Protein AF-A0A971QZV2-F1 (afdb_monomer_lite)

pLDDT: mean 86.45, std 18.65, range [39.62, 98.88]

Secondary structure (DSSP, 8-state):
---------------------HHHHHHHHHHHHHHT-HHHHHHHHHHHTTS-TT-HHHHHHHHHHHHHHHHH---HHHHHHHHHHHHHHHHHHHHH-TT-HHHHHHHHHHHHHHHHHH-HHHHHHHHHHHTT-

Radius of gyration: 20.54 Å; chains: 1; bounding box: 31×85×30 Å

Structure (mmCIF, N/CA/C/O backbone):
data_AF-A0A971QZV2-F1
#
_entry.id   AF-A0A971QZV2-F1
#
loop_
_atom_site.group_PDB
_atom_site.id
_atom_site.type_symbol
_atom_site.label_atom_id
_atom_site.label_alt_id
_atom_site.label_comp_id
_atom_site.label_asym_id
_atom_site.label_entity_id
_atom_site.label_seq_id
_atom_site.pdbx_PDB_ins_code
_atom_site.Cartn_x
_atom_site.Cartn_y
_atom_site.Cartn_z
_atom_site.occupancy
_atom_site.B_iso_or_equiv
_atom_site.auth_seq_id
_atom_site.auth_comp_id
_atom_site.auth_asym_id
_atom_site.auth_atom_id
_atom_site.pdbx_PDB_model_num
ATOM 1 N N . MET A 1 1 ? 8.618 67.129 -1.627 1.00 39.62 1 MET A N 1
ATOM 2 C CA . MET A 1 1 ? 8.680 66.831 -3.076 1.00 39.62 1 MET A CA 1
ATOM 3 C C . MET A 1 1 ? 8.856 65.327 -3.238 1.00 39.62 1 MET A C 1
ATOM 5 O O . MET A 1 1 ? 9.917 64.813 -2.936 1.00 39.62 1 MET A O 1
ATOM 9 N N . LYS A 1 2 ? 7.749 64.592 -3.401 1.00 47.75 2 LYS A N 1
ATOM 10 C CA . LYS A 1 2 ? 7.485 63.730 -4.569 1.00 47.75 2 LYS A CA 1
ATOM 11 C C . LYS A 1 2 ? 8.738 63.045 -5.135 1.00 47.75 2 LYS A C 1
ATOM 13 O O . LYS A 1 2 ? 9.490 63.694 -5.851 1.00 47.75 2 LYS A O 1
ATOM 18 N N . LYS A 1 3 ? 8.843 61.729 -4.934 1.00 48.00 3 LYS A N 1
ATOM 19 C CA . LYS A 1 3 ? 8.836 60.747 -6.032 1.00 48.00 3 LYS A CA 1
ATOM 20 C C . LYS A 1 3 ? 8.533 59.348 -5.485 1.00 48.00 3 LYS A C 1
ATOM 22 O O . LYS A 1 3 ? 9.320 58.742 -4.773 1.00 48.00 3 LYS A O 1
ATOM 27 N N . LEU A 1 4 ? 7.320 58.926 -5.819 1.00 49.38 4 LEU A N 1
ATOM 28 C CA . LEU A 1 4 ? 6.804 57.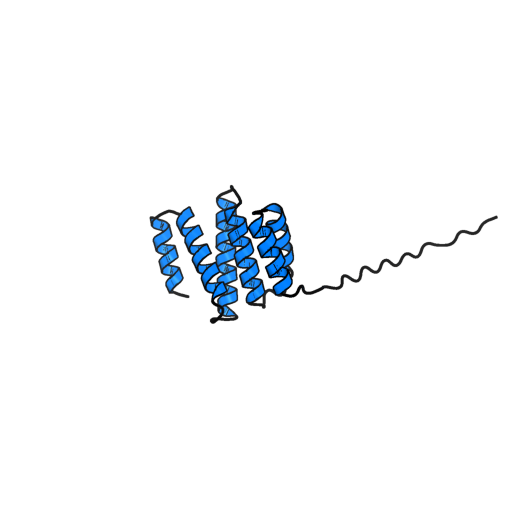566 -5.853 1.00 49.38 4 LEU A CA 1
ATOM 29 C C . LEU A 1 4 ? 7.724 56.718 -6.748 1.00 49.38 4 LEU A C 1
ATOM 31 O O . LEU A 1 4 ? 8.038 57.166 -7.853 1.00 49.38 4 LEU A O 1
ATOM 35 N N . LEU A 1 5 ? 8.131 55.523 -6.319 1.00 49.69 5 LEU A N 1
ATOM 36 C CA . LEU A 1 5 ? 8.735 54.540 -7.220 1.00 49.69 5 LEU A CA 1
ATOM 37 C C . LEU A 1 5 ? 8.048 53.189 -7.024 1.00 49.69 5 LEU A C 1
ATOM 39 O O . LEU A 1 5 ? 7.862 52.721 -5.904 1.00 49.69 5 LEU A O 1
ATOM 43 N N . LEU A 1 6 ? 7.554 52.684 -8.151 1.00 44.72 6 LEU A N 1
ATOM 44 C CA . LEU A 1 6 ? 6.557 51.637 -8.306 1.00 44.72 6 LEU A CA 1
ATOM 45 C C . LEU A 1 6 ? 7.050 50.248 -7.883 1.00 44.72 6 LEU A C 1
ATOM 47 O O . LEU A 1 6 ? 8.182 49.858 -8.154 1.00 44.72 6 LEU A O 1
ATOM 51 N N . PHE A 1 7 ? 6.100 49.488 -7.340 1.00 49.09 7 PHE A N 1
ATOM 52 C CA . PHE A 1 7 ? 6.053 48.030 -7.314 1.00 49.09 7 PHE A CA 1
ATOM 53 C C . PHE A 1 7 ? 6.286 47.423 -8.704 1.00 49.09 7 PHE A C 1
ATOM 55 O O . PHE A 1 7 ? 5.571 47.763 -9.646 1.00 49.09 7 PHE A O 1
ATOM 62 N N . LEU A 1 8 ? 7.173 46.431 -8.789 1.00 45.91 8 LEU A N 1
ATOM 63 C CA . LEU A 1 8 ? 7.018 45.319 -9.727 1.00 45.91 8 LEU A CA 1
ATOM 64 C C . LEU A 1 8 ? 7.712 44.073 -9.155 1.00 45.91 8 LEU A C 1
ATOM 66 O O . LEU A 1 8 ? 8.840 43.737 -9.503 1.00 45.91 8 LEU A O 1
ATOM 70 N N . ILE A 1 9 ? 7.039 43.403 -8.220 1.00 50.81 9 ILE A N 1
ATOM 71 C CA . ILE A 1 9 ? 7.441 42.070 -7.766 1.00 50.81 9 ILE A CA 1
ATOM 72 C C . ILE A 1 9 ? 6.782 41.076 -8.721 1.00 50.81 9 ILE A C 1
ATOM 74 O O . ILE A 1 9 ? 5.637 40.674 -8.533 1.00 50.81 9 ILE A O 1
ATOM 78 N N . VAL A 1 10 ? 7.499 40.713 -9.783 1.00 50.38 10 VAL A N 1
ATOM 79 C CA . VAL A 1 10 ? 7.166 39.533 -10.586 1.00 50.38 10 VAL A CA 1
ATOM 80 C C . VAL A 1 10 ? 7.701 38.330 -9.820 1.00 50.38 10 VAL A C 1
ATOM 82 O O . VAL A 1 10 ? 8.815 37.868 -10.047 1.00 50.38 10 VAL A O 1
ATOM 85 N N . LEU A 1 11 ? 6.915 37.845 -8.860 1.00 43.09 11 LEU A N 1
ATOM 86 C CA . LEU A 1 11 ? 7.114 36.527 -8.266 1.00 43.09 11 LEU A CA 1
ATOM 87 C C . LEU A 1 11 ? 6.480 35.518 -9.227 1.00 43.09 11 LEU A C 1
ATOM 89 O O . LEU A 1 11 ? 5.368 35.037 -9.036 1.00 43.09 11 LEU A O 1
ATOM 93 N N . GLY A 1 12 ? 7.181 35.271 -10.333 1.00 44.50 12 GLY A N 1
ATOM 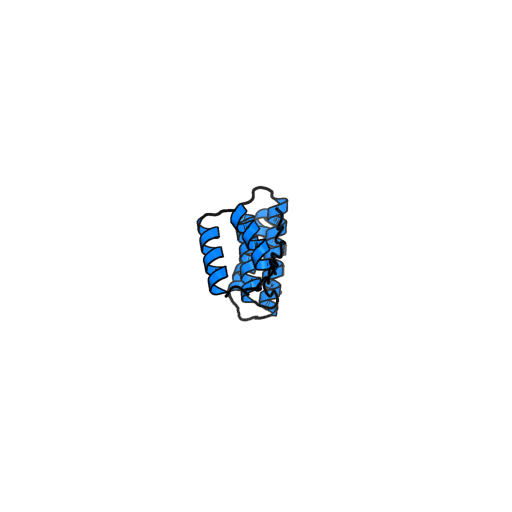94 C CA . GLY A 1 12 ? 6.919 34.111 -11.167 1.00 44.50 12 GLY A CA 1
ATOM 95 C C . GLY A 1 12 ? 7.295 32.880 -10.360 1.00 44.50 12 GLY A C 1
ATOM 96 O O . GLY A 1 12 ? 8.460 32.498 -10.318 1.00 44.50 12 GLY A O 1
ATOM 97 N N . SER A 1 13 ? 6.323 32.284 -9.676 1.00 45.31 13 SER A N 1
ATOM 98 C CA . SER A 1 13 ? 6.456 30.953 -9.101 1.00 45.31 13 SER A CA 1
ATOM 99 C C . SER A 1 13 ? 6.515 29.951 -10.252 1.00 45.31 13 SER A C 1
ATOM 101 O O . SER A 1 13 ? 5.507 29.363 -10.644 1.00 45.31 13 SER A O 1
ATOM 103 N N . THR A 1 14 ? 7.695 29.776 -10.838 1.00 43.06 14 THR A N 1
ATOM 104 C CA . THR A 1 14 ? 7.986 28.568 -11.599 1.00 43.06 14 THR A CA 1
ATOM 105 C C . THR A 1 14 ? 8.031 27.437 -10.586 1.00 43.06 14 THR A C 1
ATOM 107 O O . THR A 1 14 ? 9.025 27.259 -9.880 1.00 43.06 14 THR A O 1
ATOM 110 N N . VAL A 1 15 ? 6.922 26.712 -10.458 1.00 46.38 15 VAL A N 1
ATOM 111 C CA . VAL A 1 15 ? 6.922 25.413 -9.794 1.00 46.38 15 VAL A CA 1
ATOM 112 C C . VAL A 1 15 ? 7.743 24.506 -10.699 1.00 46.38 15 VAL A C 1
ATOM 114 O O . VAL A 1 15 ? 7.246 23.983 -11.693 1.00 46.38 15 VAL A O 1
ATOM 117 N N . PHE A 1 16 ? 9.036 24.397 -10.408 1.00 43.41 16 PHE A N 1
ATOM 118 C CA . PHE A 1 16 ? 9.832 23.297 -10.920 1.00 43.41 16 PHE A CA 1
ATOM 119 C C . PHE A 1 16 ? 9.225 22.039 -10.307 1.00 43.41 16 PHE A C 1
ATOM 121 O O . PHE A 1 16 ? 9.327 21.820 -9.101 1.00 43.41 16 PHE A O 1
ATOM 128 N N . ALA A 1 17 ? 8.519 21.264 -11.126 1.00 41.78 17 ALA A N 1
ATOM 129 C CA . ALA A 1 17 ? 8.159 19.902 -10.787 1.00 41.78 17 ALA A CA 1
ATOM 130 C C . ALA A 1 17 ? 9.472 19.113 -10.697 1.00 41.78 17 ALA A C 1
ATOM 132 O O . ALA A 1 17 ? 10.006 18.657 -11.705 1.00 41.78 17 ALA A O 1
ATOM 133 N N . PHE A 1 18 ? 10.049 19.048 -9.500 1.00 47.16 18 PHE A N 1
ATOM 134 C CA . PHE A 1 18 ? 11.058 18.049 -9.191 1.00 47.16 18 PHE A CA 1
ATOM 135 C C . PHE A 1 18 ? 10.313 16.720 -9.108 1.00 47.16 18 PHE A C 1
ATOM 137 O O . PHE A 1 18 ? 9.609 16.491 -8.129 1.00 47.16 18 PHE A O 1
ATOM 144 N N . SER A 1 19 ? 10.425 15.878 -10.139 1.00 53.44 19 SER A N 1
ATOM 145 C CA . SER A 1 19 ? 10.146 14.452 -9.970 1.00 53.44 19 SER A CA 1
ATOM 146 C C . SER A 1 19 ? 11.108 13.961 -8.896 1.00 53.44 19 SER A C 1
ATOM 148 O O . SER A 1 19 ? 12.328 14.085 -9.065 1.00 53.44 19 SER A O 1
ATOM 150 N N . SER A 1 20 ? 10.580 13.517 -7.762 1.00 63.06 20 SER A N 1
ATOM 151 C CA . SER A 1 20 ? 11.444 13.019 -6.702 1.00 63.06 20 SER A CA 1
ATOM 152 C C . SER A 1 20 ? 11.953 11.630 -7.088 1.00 63.06 20 SER A C 1
ATOM 154 O O . SER A 1 20 ? 11.194 10.782 -7.543 1.00 63.06 20 SER A O 1
ATOM 156 N N . ASP A 1 21 ? 13.268 11.429 -6.991 1.00 87.25 21 ASP A N 1
ATOM 157 C CA . ASP A 1 21 ? 13.889 10.141 -7.299 1.00 87.25 21 ASP A CA 1
ATOM 158 C C . ASP A 1 21 ? 13.339 9.053 -6.361 1.00 87.25 21 ASP A C 1
ATOM 160 O O . ASP A 1 21 ? 13.126 9.316 -5.171 1.00 87.25 21 ASP A O 1
ATOM 164 N N . PHE A 1 22 ? 13.107 7.843 -6.880 1.00 92.62 22 PHE A N 1
ATOM 165 C CA . PHE A 1 22 ? 12.439 6.764 -6.142 1.00 92.62 22 PHE A CA 1
ATOM 166 C C . PHE A 1 22 ? 13.117 6.469 -4.797 1.00 92.62 22 PHE A C 1
ATOM 168 O O . PHE A 1 22 ? 12.438 6.334 -3.780 1.00 92.62 22 PHE A O 1
ATOM 175 N N . GLU A 1 23 ? 14.452 6.462 -4.756 1.00 93.94 23 GLU A N 1
ATOM 176 C CA . GLU A 1 23 ? 15.221 6.215 -3.529 1.00 93.94 23 GLU A CA 1
ATOM 177 C C . GLU A 1 23 ? 14.975 7.283 -2.454 1.00 93.94 23 GLU A C 1
ATOM 179 O O . GLU A 1 23 ? 14.963 6.991 -1.255 1.00 93.94 23 GLU A O 1
ATOM 184 N N . THR A 1 24 ? 14.717 8.527 -2.867 1.00 95.25 24 THR A N 1
ATOM 185 C CA . THR A 1 24 ? 14.372 9.613 -1.938 1.00 95.25 24 THR A CA 1
ATOM 186 C C . THR A 1 24 ? 13.003 9.363 -1.312 1.00 95.25 24 THR A C 1
ATOM 188 O O . THR A 1 24 ? 12.859 9.421 -0.089 1.00 95.25 24 THR A O 1
ATOM 191 N N . LEU A 1 25 ? 12.008 9.024 -2.137 1.00 97.12 25 LEU A N 1
ATOM 192 C CA . LEU A 1 25 ? 10.663 8.689 -1.669 1.00 97.12 25 LEU A CA 1
ATOM 193 C C . LEU A 1 25 ? 10.671 7.454 -0.761 1.00 97.12 25 LEU A C 1
ATOM 195 O O . LEU A 1 25 ? 10.034 7.455 0.293 1.00 97.12 25 LEU A O 1
ATOM 199 N N . LEU A 1 26 ? 11.427 6.421 -1.128 1.00 97.38 26 LEU A N 1
ATOM 200 C CA . LEU A 1 26 ? 11.574 5.217 -0.320 1.00 97.38 26 LEU A CA 1
ATOM 201 C C . LEU A 1 26 ? 12.209 5.531 1.043 1.00 97.38 26 LEU A C 1
ATOM 203 O O . LEU A 1 26 ? 11.741 5.038 2.071 1.00 97.38 26 LEU A O 1
ATOM 207 N N . GLY A 1 27 ? 13.236 6.383 1.070 1.00 97.44 27 GLY A N 1
ATOM 208 C CA . GLY A 1 27 ? 13.860 6.855 2.304 1.00 97.44 27 GLY A CA 1
ATOM 209 C C . GLY A 1 27 ? 12.874 7.575 3.225 1.00 97.44 27 GLY A C 1
ATOM 210 O O . GLY A 1 27 ? 12.789 7.244 4.410 1.00 97.44 27 GLY A O 1
ATOM 211 N N . GLU A 1 28 ? 12.091 8.513 2.686 1.00 97.69 28 GLU A N 1
ATOM 212 C CA . GLU A 1 28 ? 11.040 9.218 3.433 1.00 97.69 28 GLU A CA 1
ATOM 213 C C . GLU A 1 28 ? 9.990 8.246 3.990 1.00 97.69 28 GLU A C 1
ATOM 215 O O . GLU A 1 28 ? 9.696 8.276 5.187 1.00 97.69 28 GLU A O 1
ATOM 220 N N . PHE A 1 29 ? 9.491 7.322 3.164 1.00 98.25 29 PHE A N 1
ATOM 221 C CA . PHE A 1 29 ? 8.545 6.289 3.587 1.00 98.25 29 PHE A CA 1
ATOM 222 C C . PHE A 1 29 ? 9.077 5.456 4.757 1.00 98.25 29 PHE A C 1
ATOM 224 O O . PHE A 1 29 ? 8.370 5.243 5.745 1.00 98.25 29 PHE A O 1
ATOM 231 N N . VAL A 1 30 ? 10.333 5.003 4.681 1.00 98.06 30 VAL A N 1
ATOM 232 C CA . VAL A 1 30 ? 10.963 4.213 5.747 1.00 98.06 30 VAL A CA 1
ATOM 233 C C . VAL A 1 30 ? 11.033 5.005 7.054 1.00 98.06 30 VAL A C 1
ATOM 235 O O . VAL A 1 30 ? 10.751 4.435 8.112 1.00 98.06 30 VAL A O 1
ATOM 238 N N . GLN A 1 31 ? 11.352 6.302 6.997 1.00 97.81 31 GLN A N 1
ATOM 239 C CA . GLN A 1 31 ? 11.369 7.163 8.184 1.00 97.81 31 GLN A CA 1
ATOM 240 C C . GLN A 1 31 ? 9.973 7.302 8.789 1.00 97.81 31 GLN A C 1
ATOM 242 O O . GLN A 1 31 ? 9.796 7.017 9.975 1.00 97.81 31 GLN A O 1
ATOM 247 N N . ILE A 1 32 ? 8.967 7.645 7.983 1.00 98.12 32 ILE A N 1
ATOM 248 C CA . ILE A 1 32 ? 7.579 7.784 8.446 1.00 98.12 32 ILE A CA 1
ATOM 249 C C . ILE A 1 32 ? 7.092 6.473 9.077 1.00 98.12 32 ILE A C 1
ATOM 251 O O . ILE A 1 32 ? 6.550 6.473 10.184 1.00 98.12 32 ILE A O 1
ATOM 255 N N . ARG A 1 33 ? 7.357 5.335 8.423 1.00 97.38 33 ARG A N 1
ATOM 256 C CA . ARG A 1 33 ? 6.997 4.003 8.925 1.00 97.38 33 ARG A CA 1
ATOM 257 C C . ARG A 1 33 ? 7.675 3.662 10.247 1.00 97.38 33 ARG A C 1
ATOM 259 O O . ARG A 1 33 ? 7.049 3.039 11.098 1.00 97.38 33 ARG A O 1
ATOM 266 N N . SER A 1 34 ? 8.927 4.076 10.441 1.00 97.50 34 SER A N 1
ATOM 267 C CA . SER A 1 34 ? 9.642 3.857 11.705 1.00 97.50 34 SER A CA 1
ATOM 268 C C . SER A 1 34 ? 9.001 4.601 12.882 1.00 97.50 34 SER A C 1
ATOM 270 O O . SER A 1 34 ? 9.015 4.100 14.004 1.00 97.50 34 SER A O 1
ATOM 272 N N . MET A 1 35 ? 8.393 5.758 12.608 1.00 96.88 35 MET A N 1
ATOM 273 C CA . MET A 1 35 ? 7.705 6.588 13.596 1.00 96.88 35 MET A CA 1
ATOM 274 C C . MET A 1 35 ? 6.229 6.207 13.772 1.00 96.88 35 MET A C 1
ATOM 276 O O . MET A 1 35 ? 5.622 6.614 14.758 1.00 96.88 35 MET A O 1
ATOM 280 N N . GLN A 1 36 ? 5.656 5.440 12.833 1.00 96.56 36 GLN A N 1
ATOM 281 C CA . GLN A 1 36 ? 4.215 5.154 12.737 1.00 96.56 36 GLN A CA 1
ATOM 282 C C . GLN A 1 36 ? 3.361 6.432 12.748 1.00 96.56 36 GLN A C 1
ATOM 284 O O . GLN A 1 36 ? 2.264 6.473 13.305 1.00 96.56 36 GLN A O 1
ATOM 289 N N . ASP A 1 37 ? 3.884 7.499 12.144 1.00 95.69 37 ASP A N 1
ATOM 290 C CA . ASP A 1 37 ? 3.215 8.792 12.110 1.00 95.69 37 ASP A CA 1
ATOM 291 C C . ASP A 1 37 ? 2.144 8.789 11.011 1.00 95.69 37 ASP A C 1
ATOM 293 O O . ASP A 1 37 ? 2.427 8.936 9.818 1.00 95.69 37 ASP A O 1
ATOM 297 N N . SER A 1 38 ? 0.892 8.580 11.420 1.00 96.38 38 SER A N 1
ATOM 298 C CA . SER A 1 38 ? -0.245 8.516 10.503 1.00 96.38 38 SER A CA 1
ATOM 299 C C . SER A 1 38 ? -0.510 9.851 9.810 1.00 96.38 38 SER A C 1
ATOM 301 O O . SER A 1 38 ? -0.892 9.852 8.639 1.00 96.38 38 SER A O 1
ATOM 303 N N . GLN A 1 39 ? -0.265 10.985 10.473 1.00 97.12 39 GLN A N 1
ATOM 304 C CA . GLN A 1 39 ? -0.441 12.292 9.848 1.00 97.12 39 GLN A CA 1
ATOM 305 C C . GLN A 1 39 ? 0.577 12.475 8.720 1.00 97.12 39 GLN A C 1
ATOM 307 O O . GLN A 1 39 ? 0.181 12.740 7.583 1.00 97.12 39 GLN A O 1
ATOM 312 N N . GLN A 1 40 ? 1.863 12.253 9.006 1.00 97.81 40 GLN A N 1
ATOM 313 C CA . GLN A 1 40 ? 2.912 12.349 7.990 1.00 97.81 40 GLN A CA 1
ATOM 314 C C . GLN A 1 40 ? 2.688 11.355 6.848 1.00 97.81 40 GLN A C 1
ATOM 316 O O . GLN A 1 40 ? 2.877 11.707 5.688 1.00 97.81 40 GLN A O 1
ATOM 321 N N . MET A 1 41 ? 2.223 10.136 7.137 1.00 98.56 41 MET A N 1
ATOM 322 C CA . MET A 1 41 ? 1.907 9.162 6.090 1.00 98.56 41 MET A CA 1
ATOM 323 C C . MET A 1 41 ? 0.745 9.611 5.200 1.00 98.56 41 MET A C 1
ATOM 325 O O . MET A 1 41 ? 0.799 9.415 3.991 1.00 98.56 41 MET A O 1
ATOM 329 N N . SER A 1 42 ? -0.288 10.247 5.758 1.00 98.25 42 SER A N 1
ATOM 330 C CA . SER A 1 42 ? -1.397 10.790 4.963 1.00 98.25 42 SER A CA 1
ATOM 331 C C . SER A 1 42 ? -0.934 11.905 4.019 1.00 98.25 42 SER A C 1
ATOM 333 O O . SER A 1 42 ? -1.359 11.969 2.861 1.00 98.25 42 SER A O 1
ATOM 335 N N . GLU A 1 43 ? -0.063 12.790 4.503 1.00 98.25 43 GLU A N 1
ATOM 336 C CA . GLU A 1 43 ? 0.540 13.850 3.689 1.00 98.25 43 GLU A CA 1
ATOM 337 C C . GLU A 1 43 ? 1.452 13.252 2.607 1.00 98.25 43 GLU A C 1
ATOM 339 O O . GLU A 1 43 ? 1.404 13.664 1.445 1.00 98.25 43 GLU A O 1
ATOM 344 N N . PHE A 1 44 ? 2.220 12.220 2.963 1.00 98.38 44 PHE A N 1
ATOM 345 C CA . PHE A 1 44 ? 3.107 11.507 2.054 1.00 98.38 44 PHE A CA 1
ATOM 346 C C . PHE A 1 44 ? 2.350 10.749 0.956 1.00 98.38 44 PHE A C 1
ATOM 348 O O . PHE A 1 44 ? 2.735 10.840 -0.205 1.00 98.38 44 PHE A O 1
ATOM 355 N N . ILE A 1 45 ? 1.221 10.102 1.265 1.00 98.69 45 ILE A N 1
ATOM 356 C CA . ILE A 1 45 ? 0.326 9.504 0.256 1.00 98.69 45 ILE A CA 1
ATOM 357 C C . ILE A 1 45 ? -0.081 10.561 -0.779 1.00 98.69 45 ILE A C 1
ATOM 359 O O . ILE A 1 45 ? 0.114 10.358 -1.973 1.00 98.69 45 ILE A O 1
ATOM 363 N N . THR A 1 46 ? -0.535 11.735 -0.326 1.00 98.25 46 THR A N 1
ATOM 364 C CA . THR A 1 46 ? -0.943 12.842 -1.217 1.00 98.25 46 THR A CA 1
ATOM 365 C C . THR A 1 46 ? 0.218 13.364 -2.077 1.00 98.25 46 THR A C 1
ATOM 367 O O . THR A 1 46 ? 0.008 13.904 -3.167 1.00 98.25 46 THR A O 1
ATOM 370 N N . LYS A 1 47 ? 1.456 13.263 -1.578 1.00 97.19 47 LYS A N 1
ATOM 371 C CA . LYS A 1 47 ? 2.670 13.587 -2.338 1.00 97.19 47 LYS A CA 1
ATOM 372 C C . LYS A 1 47 ? 2.925 12.536 -3.422 1.00 97.19 47 LYS A C 1
ATOM 374 O O . LYS A 1 47 ? 3.042 12.916 -4.581 1.00 97.19 47 LYS A O 1
ATOM 379 N N . VAL A 1 48 ? 2.959 11.251 -3.066 1.00 97.62 48 VAL A N 1
ATOM 380 C CA . VAL A 1 48 ? 3.253 10.146 -3.999 1.00 97.62 48 VAL A CA 1
ATOM 381 C C . VAL A 1 48 ? 2.168 10.002 -5.076 1.00 97.62 48 VAL A C 1
ATOM 383 O O . VAL A 1 48 ? 2.481 9.692 -6.219 1.00 97.62 48 VAL A O 1
ATOM 386 N N . GLU A 1 49 ? 0.904 10.319 -4.774 1.00 97.19 49 GLU A N 1
ATOM 387 C CA . GLU A 1 49 ? -0.195 10.352 -5.759 1.00 97.19 49 GLU A CA 1
ATOM 388 C C . GLU A 1 49 ? 0.027 11.333 -6.927 1.00 97.19 49 GLU A C 1
ATOM 390 O O . GLU A 1 49 ? -0.658 11.236 -7.946 1.00 97.19 49 GLU A O 1
ATOM 395 N N . LYS A 1 50 ? 0.955 12.290 -6.788 1.00 95.94 50 LYS A N 1
ATOM 396 C CA . LYS A 1 50 ? 1.297 13.272 -7.831 1.00 95.94 50 LYS A CA 1
ATOM 397 C C . LYS A 1 50 ? 2.477 12.846 -8.707 1.00 95.94 50 LYS A C 1
ATOM 399 O O . LYS A 1 50 ? 2.762 13.543 -9.679 1.00 95.94 50 LYS A O 1
ATOM 404 N N . GLU A 1 51 ? 3.163 11.764 -8.352 1.00 94.56 51 GLU A N 1
ATOM 405 C CA . GLU A 1 51 ? 4.263 11.198 -9.137 1.00 94.56 51 GLU A CA 1
ATOM 406 C C . GLU A 1 51 ? 3.722 10.400 -10.342 1.00 94.56 51 GLU A C 1
ATOM 408 O O . GLU A 1 51 ? 2.508 10.274 -10.542 1.00 94.56 51 GLU A O 1
ATOM 413 N N . ASP A 1 52 ? 4.611 9.864 -11.184 1.00 92.56 52 ASP A N 1
ATOM 414 C CA . ASP A 1 52 ? 4.197 9.063 -12.341 1.00 92.56 52 ASP A CA 1
ATOM 415 C C . ASP A 1 52 ? 3.661 7.687 -11.917 1.00 92.56 52 ASP A C 1
ATOM 417 O O . ASP A 1 52 ? 4.405 6.749 -11.635 1.00 92.56 52 ASP A O 1
ATOM 421 N N . LEU A 1 53 ? 2.336 7.541 -11.926 1.00 94.06 53 LEU A N 1
ATOM 422 C CA . LEU A 1 53 ? 1.652 6.283 -11.613 1.00 94.06 53 LEU A CA 1
ATOM 423 C C . LEU A 1 53 ? 1.710 5.242 -12.752 1.00 94.06 53 LEU A C 1
ATOM 425 O O . LEU A 1 53 ? 0.996 4.239 -12.688 1.00 94.06 53 LEU A O 1
ATOM 429 N N . ASN A 1 54 ? 2.528 5.459 -13.789 1.00 94.62 54 ASN A N 1
ATOM 430 C CA . ASN A 1 54 ? 2.941 4.421 -14.742 1.00 94.62 54 ASN A CA 1
ATOM 431 C C . ASN A 1 54 ? 4.300 3.796 -14.391 1.00 94.62 54 ASN A C 1
ATOM 433 O O . ASN A 1 54 ? 4.784 2.941 -15.133 1.00 94.62 54 ASN A O 1
ATOM 437 N N . ASP A 1 55 ? 4.897 4.188 -13.266 1.00 96.12 55 ASP A N 1
ATOM 438 C CA . ASP A 1 55 ? 6.074 3.549 -12.697 1.00 96.12 55 ASP A CA 1
ATOM 439 C C . ASP A 1 55 ? 5.649 2.470 -11.681 1.00 96.12 55 ASP A C 1
ATOM 441 O O . ASP A 1 55 ? 4.878 2.716 -10.745 1.00 96.12 55 ASP A O 1
ATOM 445 N N . TYR A 1 56 ? 6.128 1.237 -11.875 1.00 97.31 56 TYR A N 1
ATOM 446 C CA . TYR A 1 56 ? 5.763 0.111 -11.015 1.00 97.31 56 TYR A CA 1
ATOM 447 C C . TYR A 1 56 ? 6.343 0.237 -9.597 1.00 97.31 56 TYR A C 1
ATOM 449 O O . TYR A 1 56 ? 5.740 -0.287 -8.656 1.00 97.31 56 TYR A O 1
ATOM 457 N N . GLU A 1 57 ? 7.473 0.924 -9.416 1.00 97.81 57 GLU A N 1
ATOM 458 C CA . GLU A 1 57 ? 8.105 1.158 -8.115 1.00 97.81 57 GLU A CA 1
ATOM 459 C C . GLU A 1 57 ? 7.301 2.185 -7.321 1.00 97.81 57 GLU A C 1
ATOM 461 O O . GLU A 1 57 ? 6.942 1.930 -6.170 1.00 97.81 57 GLU A O 1
ATOM 466 N N . ILE A 1 58 ? 6.898 3.281 -7.971 1.00 98.19 58 ILE A N 1
ATOM 467 C CA . ILE A 1 58 ? 6.037 4.315 -7.378 1.00 98.19 58 ILE A CA 1
ATOM 468 C C . ILE A 1 58 ? 4.666 3.745 -7.007 1.00 98.19 58 ILE A C 1
ATOM 470 O O . ILE A 1 58 ? 4.191 3.961 -5.891 1.00 98.19 58 ILE A O 1
ATOM 474 N N . LEU A 1 59 ? 4.039 2.958 -7.889 1.00 98.44 59 LEU A N 1
ATOM 475 C CA . LEU A 1 59 ? 2.773 2.286 -7.574 1.00 98.44 59 LEU A CA 1
ATOM 476 C C . LEU A 1 59 ? 2.903 1.323 -6.390 1.00 98.44 59 LEU A C 1
ATOM 478 O O . LEU A 1 59 ? 2.004 1.259 -5.549 1.00 98.44 59 LEU A O 1
ATOM 482 N N . THR A 1 60 ? 4.006 0.573 -6.319 1.00 98.75 60 THR A N 1
ATOM 483 C CA . THR A 1 60 ? 4.254 -0.360 -5.211 1.00 98.75 60 THR A CA 1
ATOM 484 C C . THR A 1 60 ? 4.492 0.389 -3.904 1.00 98.75 60 THR A C 1
ATOM 486 O O . THR A 1 60 ? 3.964 -0.015 -2.867 1.00 98.75 60 THR A O 1
ATOM 489 N N . LEU A 1 61 ? 5.232 1.499 -3.946 1.00 98.69 61 LEU A N 1
ATOM 490 C CA . LEU A 1 61 ? 5.445 2.364 -2.792 1.00 98.69 61 LEU A CA 1
ATOM 491 C C . LEU A 1 61 ? 4.127 2.959 -2.299 1.00 98.69 61 LEU A C 1
ATOM 493 O O . LEU A 1 61 ? 3.832 2.881 -1.109 1.00 98.69 61 LEU A O 1
ATOM 497 N N . LEU A 1 62 ? 3.309 3.502 -3.204 1.00 98.81 62 LEU A N 1
ATOM 498 C CA . LEU A 1 62 ? 2.003 4.055 -2.860 1.00 98.81 62 LEU A CA 1
ATOM 499 C C . LEU A 1 62 ? 1.097 2.983 -2.242 1.00 98.81 62 LEU A C 1
ATOM 501 O O . LEU A 1 62 ? 0.453 3.233 -1.223 1.00 98.81 62 LEU A O 1
ATOM 505 N N . ALA A 1 63 ? 1.093 1.771 -2.805 1.00 98.88 63 ALA A N 1
ATOM 506 C CA . ALA A 1 63 ? 0.383 0.637 -2.225 1.00 98.88 63 ALA A CA 1
ATOM 507 C C . ALA A 1 63 ? 0.832 0.376 -0.775 1.00 98.88 63 ALA A C 1
ATOM 509 O O . ALA A 1 63 ? -0.004 0.308 0.129 1.00 98.88 63 ALA A O 1
ATOM 510 N N . ASP A 1 64 ? 2.145 0.314 -0.530 1.00 98.81 64 ASP A N 1
ATOM 511 C CA . ASP A 1 64 ? 2.678 0.067 0.812 1.00 98.81 64 ASP A CA 1
ATOM 512 C C . ASP A 1 64 ? 2.367 1.215 1.787 1.00 98.81 64 ASP A C 1
ATOM 514 O O . ASP A 1 64 ? 2.055 0.965 2.951 1.00 98.81 64 ASP A O 1
ATOM 518 N N . CYS A 1 65 ? 2.328 2.462 1.306 1.00 98.81 65 CYS A N 1
ATOM 519 C CA . CYS A 1 65 ? 1.880 3.617 2.087 1.00 98.81 65 CYS A CA 1
ATOM 520 C C . CYS A 1 65 ? 0.430 3.457 2.554 1.00 98.81 65 CYS A C 1
ATOM 522 O O . CYS A 1 65 ? 0.147 3.615 3.742 1.00 98.81 65 CYS A O 1
ATOM 524 N N . HIS A 1 66 ? -0.495 3.092 1.655 1.00 98.88 66 HIS A N 1
ATOM 525 C CA . HIS A 1 66 ? -1.890 2.847 2.035 1.00 98.88 66 HIS A CA 1
ATOM 526 C C . HIS A 1 66 ? -2.012 1.698 3.042 1.00 98.88 66 HIS A C 1
ATOM 528 O O . HIS A 1 66 ? -2.778 1.811 4.002 1.00 98.88 66 HIS A O 1
ATOM 534 N N . ARG A 1 67 ? -1.258 0.607 2.851 1.00 98.69 67 ARG A N 1
ATOM 535 C CA . ARG A 1 67 ? -1.256 -0.542 3.765 1.00 98.69 67 ARG A CA 1
ATOM 536 C C . ARG A 1 67 ? -0.755 -0.168 5.158 1.00 98.69 67 ARG A C 1
ATOM 538 O O . ARG A 1 67 ? -1.391 -0.527 6.146 1.00 98.69 67 ARG A O 1
ATOM 545 N N . GLU A 1 68 ? 0.369 0.537 5.242 1.00 98.50 68 GLU A N 1
ATOM 546 C CA . GLU A 1 68 ? 0.947 0.976 6.514 1.00 98.50 68 GLU A CA 1
ATOM 547 C C . GLU A 1 68 ? 0.058 2.008 7.211 1.00 98.50 68 GLU A C 1
ATOM 549 O O . GLU A 1 68 ? -0.255 1.839 8.386 1.00 98.50 68 GLU A O 1
ATOM 554 N N . TYR A 1 69 ? -0.476 2.991 6.482 1.00 98.62 69 TYR A N 1
ATOM 555 C CA . TYR A 1 69 ? -1.449 3.938 7.032 1.00 98.62 69 TYR A CA 1
ATOM 556 C C . TYR A 1 69 ? -2.664 3.225 7.649 1.00 98.62 69 TYR A C 1
ATOM 558 O O . TYR A 1 69 ? -3.069 3.520 8.774 1.00 98.62 69 TYR A O 1
ATOM 566 N N . ALA A 1 70 ? -3.205 2.216 6.958 1.00 98.19 70 ALA A N 1
ATOM 567 C CA . ALA A 1 70 ? -4.315 1.404 7.452 1.00 98.19 70 ALA A CA 1
ATOM 568 C C . ALA A 1 70 ? -3.986 0.594 8.721 1.00 98.19 70 ALA A C 1
ATOM 570 O O . ALA A 1 70 ? -4.901 0.197 9.448 1.00 98.19 70 ALA A O 1
ATOM 571 N N . ASN A 1 71 ? -2.708 0.327 9.006 1.00 97.25 71 ASN A N 1
ATOM 572 C CA . ASN A 1 71 ? -2.302 -0.354 10.235 1.00 97.25 71 ASN A CA 1
ATOM 573 C C . ASN A 1 71 ? -2.407 0.551 11.470 1.00 97.25 71 ASN A C 1
ATOM 575 O O . ASN A 1 71 ? -2.513 0.025 12.577 1.00 97.25 71 ASN A O 1
ATOM 579 N N . TRP A 1 72 ? -2.392 1.877 11.300 1.00 97.25 72 TRP A N 1
ATOM 580 C CA . TRP A 1 72 ? -2.293 2.836 12.412 1.00 97.25 72 TRP A CA 1
ATOM 581 C C . TRP A 1 72 ? -3.577 3.619 12.690 1.00 97.25 72 TRP A C 1
ATOM 583 O O . TRP A 1 72 ? -3.676 4.299 13.707 1.00 97.25 72 TRP A O 1
ATOM 593 N N . ILE A 1 73 ? -4.567 3.541 11.805 1.00 94.75 73 ILE A N 1
ATOM 594 C CA . ILE A 1 73 ? -5.865 4.200 11.992 1.00 94.75 73 ILE A CA 1
ATOM 595 C C . ILE A 1 73 ? -6.848 3.285 12.736 1.00 94.75 73 ILE A C 1
ATOM 597 O O . ILE A 1 73 ? -6.847 2.070 12.555 1.00 94.75 73 ILE A O 1
ATOM 601 N N . GLU A 1 74 ? -7.724 3.866 13.558 1.00 93.50 74 GLU A N 1
ATOM 602 C CA . GLU A 1 74 ? -8.692 3.102 14.359 1.00 93.50 74 GLU A CA 1
ATOM 603 C C . GLU A 1 74 ? -9.968 2.751 13.574 1.00 93.50 74 GLU 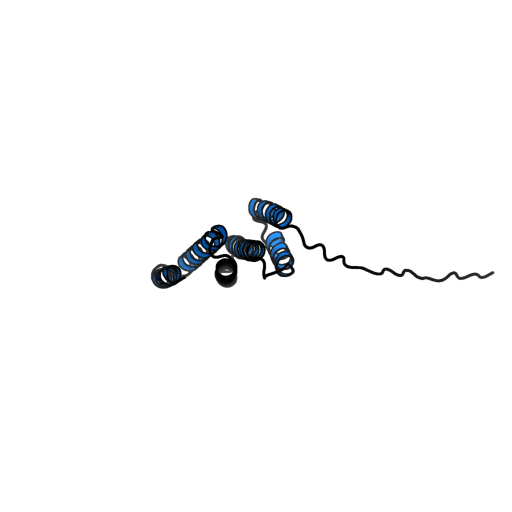A C 1
ATOM 605 O O . GLU A 1 74 ? -10.503 1.646 13.701 1.00 93.50 74 GLU A O 1
ATOM 610 N N . ASP A 1 75 ? -10.445 3.663 12.718 1.00 95.38 75 ASP A N 1
ATOM 611 C CA . ASP A 1 75 ? -11.709 3.491 12.000 1.00 95.38 75 ASP A CA 1
ATOM 612 C C . ASP A 1 75 ? -11.667 2.306 11.025 1.00 95.38 75 ASP A C 1
ATOM 614 O O . ASP A 1 75 ? -11.026 2.345 9.970 1.00 95.38 75 ASP A O 1
ATOM 618 N N . LYS A 1 76 ? -12.416 1.247 11.353 1.00 94.25 76 LYS A N 1
ATOM 619 C CA . LYS A 1 76 ? -12.430 -0.013 10.598 1.00 94.25 76 LYS A CA 1
ATOM 620 C C . LYS A 1 76 ? -12.783 0.189 9.123 1.00 94.25 76 LYS A C 1
ATOM 622 O O . LYS A 1 76 ? -12.209 -0.479 8.268 1.00 94.25 76 LYS A O 1
ATOM 627 N N . LYS A 1 77 ? -13.720 1.084 8.811 1.00 95.19 77 LYS A N 1
ATOM 628 C CA . LYS A 1 77 ? -14.158 1.304 7.427 1.00 95.19 77 LYS A CA 1
ATOM 629 C C . LYS A 1 77 ? -13.050 1.950 6.595 1.00 95.19 77 LYS A C 1
ATOM 631 O O . LYS A 1 77 ? -12.796 1.520 5.471 1.00 95.19 77 LYS A O 1
ATOM 636 N N . THR A 1 78 ? -12.369 2.938 7.162 1.00 95.88 78 THR A N 1
ATOM 637 C CA . THR A 1 78 ? -11.230 3.609 6.532 1.00 95.88 78 THR A CA 1
ATOM 638 C C . THR A 1 78 ? -10.086 2.618 6.331 1.00 95.88 78 THR A C 1
ATOM 640 O O . THR A 1 78 ? -9.573 2.514 5.219 1.00 95.88 78 THR A O 1
ATOM 643 N N . ARG A 1 79 ? -9.771 1.780 7.331 1.00 96.81 79 ARG A N 1
ATOM 644 C CA . ARG A 1 79 ? -8.786 0.688 7.183 1.00 96.81 79 ARG A CA 1
ATOM 645 C C . ARG A 1 79 ? -9.089 -0.212 5.997 1.00 96.81 79 ARG A C 1
ATOM 647 O O . ARG A 1 79 ? -8.225 -0.447 5.159 1.00 96.81 79 ARG A O 1
ATOM 654 N N . GLU A 1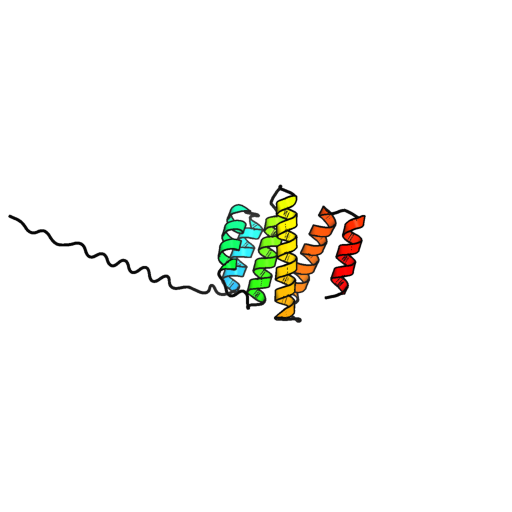 80 ? -10.327 -0.695 5.910 1.00 96.38 80 GLU A N 1
ATOM 655 C CA . GLU A 1 80 ? -10.746 -1.604 4.844 1.00 96.38 80 GLU A CA 1
ATOM 656 C C . GLU A 1 80 ? -10.599 -0.946 3.467 1.00 96.38 80 GLU A C 1
ATOM 658 O O . GLU A 1 80 ? -10.123 -1.583 2.527 1.00 96.38 80 GLU A O 1
ATOM 663 N N . SER A 1 81 ? -10.963 0.336 3.356 1.00 97.88 81 SER A N 1
ATOM 664 C CA . SER A 1 81 ? -10.787 1.113 2.128 1.00 97.88 81 SER A CA 1
ATOM 665 C C . SER A 1 81 ? -9.317 1.185 1.719 1.00 97.88 81 SER A C 1
ATOM 667 O O . SER A 1 81 ? -8.989 0.875 0.578 1.00 97.88 81 SER A O 1
ATOM 669 N N . HIS A 1 82 ? -8.422 1.529 2.645 1.00 98.62 82 HIS A N 1
ATOM 670 C CA . HIS A 1 82 ? -6.996 1.646 2.348 1.00 98.62 82 HIS A CA 1
ATOM 671 C C . HIS A 1 82 ? -6.348 0.298 2.002 1.00 98.62 82 HIS A C 1
ATOM 673 O O . HIS A 1 82 ? -5.558 0.236 1.063 1.00 98.62 82 HIS A O 1
ATOM 679 N N . TYR A 1 83 ? -6.712 -0.803 2.668 1.00 98.31 83 TYR A N 1
ATOM 680 C CA . TYR A 1 83 ? -6.206 -2.123 2.276 1.00 98.31 83 TYR A CA 1
ATOM 681 C C . TYR A 1 83 ? -6.705 -2.555 0.885 1.00 98.31 83 TYR A C 1
ATOM 683 O O . TYR A 1 83 ? -5.950 -3.179 0.137 1.00 98.31 83 TYR A O 1
ATOM 691 N N . LYS A 1 84 ? -7.944 -2.205 0.501 1.00 98.00 84 LYS A N 1
ATOM 692 C CA . LYS A 1 84 ? -8.443 -2.428 -0.870 1.00 98.00 84 LYS A CA 1
ATOM 693 C C . LYS A 1 84 ? -7.647 -1.614 -1.887 1.00 98.00 84 LYS A C 1
ATOM 695 O O . LYS A 1 84 ? -7.164 -2.198 -2.854 1.00 98.00 84 LYS A O 1
ATOM 700 N N . THR A 1 85 ? -7.439 -0.322 -1.627 1.00 98.62 85 THR A N 1
ATOM 701 C CA . THR A 1 85 ? -6.611 0.548 -2.474 1.00 98.62 85 THR A CA 1
ATOM 702 C C . THR A 1 85 ? -5.192 -0.001 -2.619 1.00 98.62 85 THR A C 1
ATOM 704 O O . THR A 1 85 ? -4.695 -0.114 -3.736 1.00 98.62 85 THR A O 1
ATOM 707 N N . SER A 1 86 ? -4.563 -0.427 -1.518 1.00 98.81 86 SER A N 1
ATOM 708 C CA . SER A 1 86 ? -3.236 -1.054 -1.535 1.00 98.81 86 SER A CA 1
ATOM 709 C C . SER A 1 86 ? -3.193 -2.287 -2.445 1.00 98.81 86 SER A C 1
ATOM 711 O O . SER A 1 86 ? -2.328 -2.391 -3.316 1.00 98.81 86 SER A O 1
ATOM 713 N N . ARG A 1 87 ? -4.169 -3.199 -2.317 1.00 98.25 87 ARG A N 1
ATOM 714 C CA . ARG A 1 87 ? -4.270 -4.381 -3.186 1.00 98.25 87 ARG A CA 1
ATOM 715 C C . ARG A 1 87 ? -4.388 -3.994 -4.663 1.00 98.25 87 ARG A C 1
ATOM 717 O O . ARG A 1 87 ? -3.679 -4.557 -5.490 1.00 98.25 87 ARG A O 1
ATOM 724 N N . GLU A 1 88 ? -5.265 -3.049 -4.993 1.00 98.38 88 GLU A N 1
ATOM 725 C CA . GLU A 1 88 ? -5.507 -2.613 -6.376 1.00 98.38 88 GLU A CA 1
ATOM 726 C C . GLU A 1 88 ? -4.282 -1.935 -7.005 1.00 98.38 88 GLU A C 1
ATOM 728 O O . GLU A 1 88 ? -3.977 -2.163 -8.177 1.00 98.38 88 GLU A O 1
ATOM 733 N N . LEU A 1 89 ? -3.558 -1.116 -6.239 1.00 98.69 89 LEU A N 1
ATOM 734 C CA . LEU A 1 89 ? -2.316 -0.482 -6.686 1.00 98.69 89 LEU A CA 1
ATOM 735 C C . LEU A 1 89 ? -1.208 -1.515 -6.910 1.00 98.69 89 LEU A C 1
ATOM 737 O O . LEU A 1 89 ? -0.551 -1.489 -7.951 1.00 98.69 89 LEU A O 1
ATOM 741 N N . ALA A 1 90 ? -1.055 -2.474 -5.995 1.00 98.62 90 ALA A N 1
ATOM 742 C CA . ALA A 1 90 ? -0.098 -3.563 -6.149 1.00 98.62 90 ALA A CA 1
ATOM 743 C C . ALA A 1 90 ? -0.412 -4.436 -7.381 1.00 98.62 90 ALA A C 1
ATOM 745 O O . ALA A 1 90 ? 0.488 -4.808 -8.129 1.00 98.62 90 ALA A O 1
ATOM 746 N N . GLU A 1 91 ? -1.690 -4.706 -7.664 1.00 98.19 91 GLU A N 1
ATOM 747 C CA . GLU A 1 91 ? -2.112 -5.398 -8.891 1.00 98.19 91 GLU A CA 1
ATOM 748 C C . GLU A 1 91 ? -1.785 -4.609 -10.165 1.00 98.19 91 GLU A C 1
ATOM 750 O O . GLU A 1 91 ? -1.426 -5.208 -11.180 1.00 98.19 91 GLU A O 1
ATOM 755 N N . LYS A 1 92 ? -1.884 -3.275 -10.137 1.00 98.25 92 LYS A N 1
ATOM 756 C CA . LYS A 1 92 ? -1.439 -2.429 -11.255 1.00 98.25 92 LYS A CA 1
ATOM 757 C C . LYS A 1 92 ? 0.078 -2.507 -11.439 1.00 98.25 92 LYS A C 1
ATOM 759 O O . LYS A 1 92 ? 0.519 -2.701 -12.567 1.00 98.25 92 LYS A O 1
ATOM 764 N N . ALA A 1 93 ? 0.856 -2.439 -10.358 1.00 98.50 93 ALA A N 1
ATOM 765 C CA . ALA A 1 93 ? 2.312 -2.577 -10.418 1.00 98.50 93 ALA A CA 1
ATOM 766 C C . ALA A 1 93 ? 2.743 -3.936 -11.001 1.00 98.50 93 ALA A C 1
ATOM 768 O O . ALA A 1 93 ? 3.605 -3.981 -11.876 1.00 98.50 93 ALA A O 1
ATOM 769 N N . ILE A 1 94 ? 2.078 -5.031 -10.606 1.00 98.31 94 ILE A N 1
ATOM 770 C CA . ILE A 1 94 ? 2.311 -6.378 -11.162 1.00 98.31 94 ILE A CA 1
ATOM 771 C C . ILE A 1 94 ? 2.048 -6.419 -12.674 1.00 98.31 94 ILE A C 1
ATOM 773 O O . ILE A 1 94 ? 2.807 -7.040 -13.413 1.00 98.31 94 ILE A O 1
ATOM 777 N N . LYS A 1 95 ? 0.998 -5.745 -13.163 1.00 98.12 95 LYS A N 1
ATOM 778 C CA . LYS A 1 95 ? 0.705 -5.684 -14.607 1.00 98.12 95 LYS A CA 1
ATOM 779 C C . LYS A 1 95 ? 1.783 -4.945 -15.397 1.00 98.12 95 LYS A C 1
ATOM 781 O O . LYS A 1 95 ? 2.026 -5.305 -16.545 1.00 98.12 95 LYS A O 1
ATOM 786 N N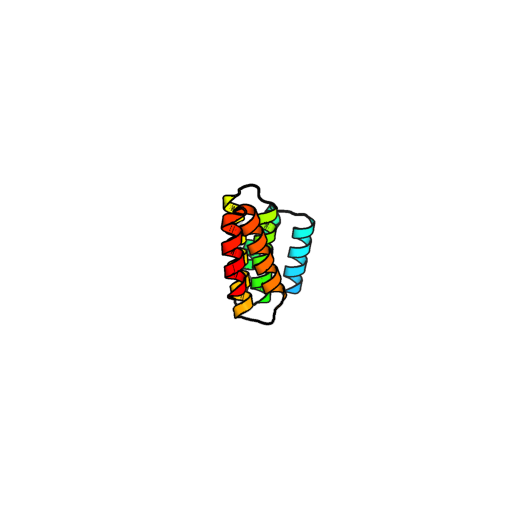 . LEU A 1 96 ? 2.401 -3.921 -14.806 1.00 97.69 96 LEU A N 1
ATOM 787 C CA . LEU A 1 96 ? 3.494 -3.177 -15.434 1.00 97.69 96 LEU A CA 1
ATOM 788 C C . LEU A 1 96 ? 4.806 -3.965 -15.414 1.00 97.69 96 LEU A C 1
ATOM 790 O O . LEU A 1 96 ? 5.514 -3.998 -16.417 1.00 97.69 96 LEU A O 1
ATOM 794 N N . ASN A 1 97 ? 5.116 -4.620 -14.294 1.00 97.81 97 ASN A N 1
ATOM 795 C CA . ASN A 1 97 ? 6.295 -5.466 -14.159 1.00 97.81 97 ASN A CA 1
ATOM 796 C C . ASN A 1 97 ? 5.976 -6.758 -13.380 1.00 97.81 97 ASN A C 1
ATOM 798 O O . ASN A 1 97 ? 6.083 -6.789 -12.149 1.00 97.81 97 ASN A O 1
ATOM 802 N N . PRO A 1 98 ? 5.671 -7.863 -14.087 1.00 97.94 98 PRO A N 1
ATOM 803 C CA . PRO A 1 98 ? 5.329 -9.143 -13.464 1.00 97.94 98 PRO A CA 1
ATOM 804 C C . PRO A 1 98 ? 6.456 -9.791 -12.654 1.00 97.94 98 PRO A C 1
ATOM 806 O O . PRO A 1 98 ? 6.192 -10.747 -11.929 1.00 97.94 98 PRO A O 1
ATOM 809 N N . ASN A 1 99 ? 7.694 -9.298 -12.768 1.00 97.69 99 ASN A N 1
ATOM 810 C CA . ASN A 1 99 ? 8.858 -9.824 -12.054 1.00 97.69 99 ASN A CA 1
ATOM 811 C C . ASN A 1 99 ? 9.209 -9.008 -10.798 1.00 97.69 99 ASN A C 1
ATOM 813 O O . ASN A 1 99 ? 10.157 -9.353 -10.090 1.00 97.69 99 ASN A O 1
ATOM 817 N N . TYR A 1 100 ? 8.474 -7.930 -10.499 1.00 97.56 100 TYR A N 1
ATOM 818 C CA . TYR A 1 100 ? 8.753 -7.093 -9.334 1.00 97.56 100 TYR A CA 1
ATOM 819 C C . TYR A 1 100 ? 8.164 -7.700 -8.054 1.00 97.56 100 TYR A C 1
ATOM 821 O O . TYR A 1 100 ? 7.006 -7.481 -7.697 1.00 97.56 100 TYR A O 1
ATOM 829 N N . GLY A 1 101 ? 8.979 -8.486 -7.344 1.00 97.94 101 GLY A N 1
ATOM 830 C CA . GLY A 1 101 ? 8.544 -9.265 -6.178 1.00 97.94 101 GLY A CA 1
ATOM 831 C C . GLY A 1 101 ? 7.915 -8.442 -5.047 1.00 97.94 101 GLY A C 1
ATOM 832 O O . GLY A 1 101 ? 7.007 -8.930 -4.372 1.00 97.94 101 GLY A O 1
ATOM 833 N N . MET A 1 102 ? 8.332 -7.183 -4.868 1.00 98.12 102 MET A N 1
ATOM 834 C CA . MET A 1 102 ? 7.777 -6.318 -3.822 1.00 98.12 102 MET A CA 1
ATOM 835 C C . MET A 1 102 ? 6.283 -6.032 -4.041 1.00 98.12 102 MET A C 1
ATOM 837 O O . MET A 1 102 ? 5.522 -6.001 -3.075 1.00 98.12 102 MET A O 1
ATOM 841 N N . ALA A 1 103 ? 5.822 -5.929 -5.292 1.00 98.31 103 ALA A N 1
ATOM 842 C CA . ALA A 1 103 ? 4.403 -5.727 -5.580 1.00 98.31 103 ALA A CA 1
ATOM 843 C C . ALA A 1 103 ? 3.550 -6.930 -5.135 1.00 98.31 103 ALA A C 1
ATOM 845 O O . ALA A 1 103 ? 2.501 -6.758 -4.513 1.00 98.31 103 ALA A O 1
ATOM 846 N N . TYR A 1 104 ? 4.026 -8.159 -5.359 1.00 98.25 104 TYR A N 1
ATOM 847 C CA . TYR A 1 104 ? 3.348 -9.364 -4.864 1.00 98.25 104 TYR A CA 1
ATOM 848 C C . TYR A 1 104 ? 3.337 -9.437 -3.340 1.00 98.25 104 TYR A C 1
ATOM 850 O O . TYR A 1 104 ? 2.319 -9.811 -2.756 1.00 98.25 104 TYR A O 1
ATOM 858 N N . TYR A 1 105 ? 4.438 -9.046 -2.693 1.00 98.19 105 TYR A N 1
ATOM 859 C CA . TYR A 1 105 ? 4.500 -8.966 -1.237 1.00 98.19 105 TYR A CA 1
ATOM 860 C C . TYR A 1 105 ? 3.436 -8.006 -0.684 1.00 98.19 105 TYR A C 1
ATOM 862 O O . TYR A 1 105 ? 2.640 -8.404 0.170 1.00 98.19 105 TYR A O 1
ATOM 870 N N . VAL A 1 106 ? 3.361 -6.775 -1.205 1.00 98.50 106 VAL A N 1
ATOM 871 C CA . VAL A 1 106 ? 2.382 -5.772 -0.751 1.00 98.50 106 VAL A CA 1
ATOM 872 C C . VAL A 1 106 ? 0.951 -6.234 -1.028 1.00 98.50 106 VAL A C 1
ATOM 874 O O . VAL A 1 106 ? 0.082 -6.109 -0.157 1.00 98.50 106 VAL A O 1
ATOM 877 N N . LYS A 1 107 ? 0.699 -6.841 -2.196 1.00 97.62 107 LYS A N 1
ATOM 878 C CA . LYS A 1 107 ? -0.601 -7.438 -2.530 1.00 97.62 107 LYS A CA 1
ATOM 879 C C . LYS A 1 107 ? -1.002 -8.511 -1.515 1.00 97.62 107 LYS A C 1
ATOM 881 O O . LYS A 1 107 ? -2.098 -8.448 -0.954 1.00 97.62 107 LYS A O 1
ATOM 886 N N . GLY A 1 108 ? -0.124 -9.486 -1.278 1.00 96.69 108 GLY A N 1
ATOM 887 C CA . GLY A 1 108 ? -0.372 -10.602 -0.366 1.00 96.69 108 GLY A CA 1
ATOM 888 C C . GLY A 1 108 ? -0.603 -10.132 1.068 1.00 96.69 108 GLY A C 1
ATOM 889 O O . GLY A 1 108 ? -1.563 -10.559 1.710 1.00 96.69 108 GLY A O 1
ATOM 890 N N . ALA A 1 109 ? 0.211 -9.182 1.539 1.00 97.69 109 ALA A N 1
ATOM 891 C CA . ALA A 1 109 ? 0.026 -8.557 2.842 1.00 97.69 109 ALA A CA 1
ATOM 892 C C . ALA A 1 109 ? -1.373 -7.927 2.948 1.00 97.69 109 ALA A C 1
ATOM 894 O O . ALA A 1 109 ? -2.132 -8.299 3.845 1.00 97.69 109 ALA A O 1
ATOM 895 N N . SER A 1 110 ? -1.749 -7.086 1.975 1.00 97.75 110 SER A N 1
ATOM 896 C CA . SER A 1 110 ? -3.048 -6.387 1.924 1.00 97.75 110 SER A CA 1
ATOM 897 C C . SER A 1 110 ? -4.237 -7.345 1.990 1.00 97.75 110 SER A C 1
ATOM 899 O O . SER A 1 110 ? -5.204 -7.104 2.715 1.00 97.75 110 SER A O 1
ATOM 901 N N . ILE A 1 111 ? -4.157 -8.472 1.280 1.00 95.06 111 ILE A N 1
ATOM 902 C CA . ILE A 1 111 ? -5.173 -9.532 1.326 1.00 95.06 111 ILE A CA 1
ATOM 903 C C . ILE A 1 111 ? -5.230 -10.173 2.713 1.00 95.06 111 ILE A C 1
ATOM 905 O O . ILE A 1 111 ? -6.320 -10.358 3.255 1.00 95.06 111 ILE A O 1
ATOM 909 N N . GLY A 1 112 ? -4.076 -10.458 3.317 1.00 93.75 112 GLY A N 1
ATOM 910 C CA . GLY A 1 112 ? -3.991 -10.964 4.683 1.00 93.75 112 GLY A CA 1
ATOM 911 C C . GLY A 1 112 ? -4.617 -10.016 5.710 1.00 93.75 112 GLY A C 1
ATOM 912 O O . GLY A 1 112 ? -5.298 -10.473 6.629 1.00 93.75 112 GLY A O 1
ATOM 913 N N . GLN A 1 113 ? -4.441 -8.699 5.567 1.00 95.44 113 GLN A N 1
ATOM 914 C CA . GLN A 1 113 ? -5.084 -7.722 6.454 1.00 95.44 113 GLN A CA 1
ATOM 915 C C . GLN A 1 113 ? -6.600 -7.634 6.227 1.00 95.44 113 GLN A C 1
ATOM 917 O O . GLN A 1 113 ? -7.358 -7.657 7.198 1.00 95.44 113 GLN A O 1
ATOM 922 N N . LEU A 1 114 ? 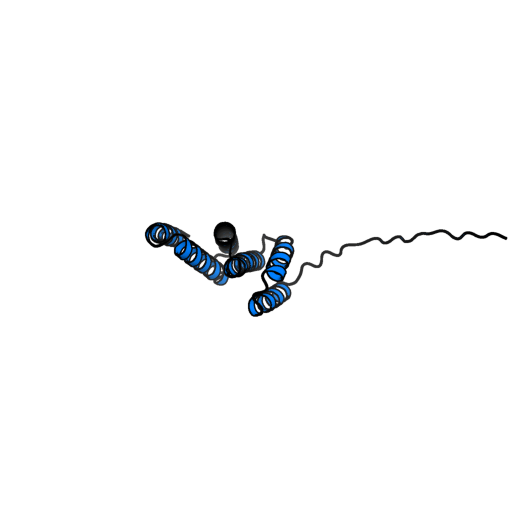-7.065 -7.639 4.973 1.00 94.38 114 LEU A N 1
ATOM 923 C CA . LEU A 1 114 ? -8.500 -7.704 4.657 1.00 94.38 114 LEU A CA 1
ATOM 924 C C . LEU A 1 114 ? -9.155 -8.968 5.230 1.00 94.38 114 LEU A C 1
ATOM 926 O O . LEU A 1 114 ? -10.218 -8.897 5.846 1.00 94.38 114 LEU A O 1
ATOM 930 N N . ALA A 1 115 ? -8.496 -10.117 5.089 1.00 91.12 115 ALA A N 1
ATOM 931 C CA . ALA A 1 115 ? -8.943 -11.392 5.637 1.00 91.12 115 ALA A CA 1
ATOM 932 C C . ALA A 1 115 ? -9.080 -11.352 7.168 1.00 91.12 115 ALA A C 1
ATOM 934 O O . ALA A 1 115 ? -10.096 -11.790 7.710 1.00 91.12 115 ALA A O 1
ATOM 935 N N . GLN A 1 116 ? -8.095 -10.778 7.865 1.00 89.50 116 GLN A N 1
ATOM 936 C CA . GLN A 1 116 ? -8.146 -10.606 9.321 1.00 89.50 116 GLN A CA 1
ATOM 937 C C . GLN A 1 116 ? -9.326 -9.729 9.762 1.00 89.50 116 GLN A C 1
ATOM 939 O O . GLN A 1 116 ? -9.953 -10.009 10.781 1.00 89.50 116 GLN A O 1
ATOM 944 N N . MET A 1 117 ? -9.673 -8.697 8.987 1.00 89.00 117 MET A N 1
ATOM 945 C CA . MET A 1 117 ? -10.798 -7.806 9.299 1.00 89.00 117 MET A CA 1
ATOM 946 C C . MET A 1 117 ? -12.178 -8.419 9.035 1.00 89.00 117 MET A C 1
ATOM 948 O O . MET A 1 117 ? -13.152 -8.037 9.700 1.00 89.00 117 MET A O 1
ATOM 952 N N . ALA A 1 118 ? -12.262 -9.313 8.048 1.00 85.00 118 ALA A N 1
ATOM 953 C CA . ALA A 1 118 ? -13.494 -9.949 7.592 1.00 85.00 118 ALA A CA 1
ATOM 954 C C . ALA A 1 118 ? -13.855 -11.206 8.415 1.00 85.00 118 ALA A C 1
ATOM 956 O O . ALA A 1 118 ? -15.019 -11.586 8.524 1.00 85.00 118 ALA A O 1
ATOM 957 N N . GLY A 1 119 ? -12.868 -11.834 9.059 1.00 80.75 119 GLY A N 1
ATOM 958 C CA . GLY A 1 119 ? -13.059 -13.081 9.798 1.00 80.75 119 GLY A CA 1
ATOM 959 C C . GLY A 1 119 ? -13.050 -14.322 8.894 1.00 80.75 119 GLY A C 1
ATOM 960 O O . GLY A 1 119 ? -12.954 -14.237 7.671 1.00 80.75 119 GLY A O 1
ATOM 961 N N . ILE A 1 120 ? -13.134 -15.503 9.518 1.00 70.62 120 ILE A N 1
ATOM 962 C CA . ILE A 1 120 ? -12.729 -16.794 8.921 1.00 70.62 120 ILE A CA 1
ATOM 963 C C . ILE A 1 120 ? -13.516 -17.185 7.656 1.00 70.62 120 ILE A C 1
ATOM 965 O O . ILE A 1 120 ? -12.955 -17.779 6.743 1.00 70.62 120 ILE A O 1
ATOM 969 N N . ILE A 1 121 ? -14.812 -16.874 7.567 1.00 70.31 121 ILE A N 1
ATOM 970 C CA . ILE A 1 121 ? -15.626 -17.292 6.408 1.00 70.31 121 ILE A CA 1
ATOM 971 C C . ILE A 1 121 ? -15.287 -16.451 5.172 1.00 70.31 121 ILE A C 1
ATOM 973 O O . ILE A 1 121 ? -15.166 -16.971 4.066 1.00 70.31 121 ILE A O 1
ATOM 977 N N . GLN A 1 122 ? -15.120 -15.143 5.352 1.00 74.75 122 GLN A N 1
ATOM 978 C CA . GLN A 1 122 ? -14.838 -14.218 4.255 1.00 74.75 122 GLN A CA 1
ATOM 979 C C . GLN A 1 122 ? -13.366 -14.275 3.825 1.00 74.75 122 GLN A C 1
ATOM 981 O O . GLN A 1 122 ? -13.070 -14.077 2.646 1.00 74.75 122 GLN A O 1
ATOM 986 N N . SER A 1 123 ? -12.449 -14.625 4.735 1.00 72.06 123 SER A N 1
ATOM 987 C CA . SER A 1 123 ? -11.036 -14.820 4.400 1.00 72.06 123 SER A CA 1
ATOM 988 C C . SER A 1 123 ? -10.802 -15.954 3.396 1.00 72.06 123 SER A C 1
ATOM 990 O O . SER A 1 123 ? -9.944 -15.811 2.529 1.00 72.06 123 SER A O 1
ATOM 992 N N . MET A 1 124 ? -11.582 -17.042 3.444 1.00 72.38 124 MET A N 1
ATOM 993 C CA . MET A 1 124 ? -11.440 -18.168 2.505 1.00 72.38 124 MET A CA 1
ATOM 994 C C . MET A 1 124 ? -11.656 -17.756 1.040 1.00 72.38 124 MET A C 1
ATOM 996 O O . MET A 1 124 ? -10.924 -18.201 0.153 1.00 72.38 124 MET A O 1
ATOM 1000 N N . PHE A 1 125 ? -12.623 -16.871 0.780 1.00 77.19 125 PHE A N 1
ATOM 1001 C CA . PHE A 1 125 ? -12.873 -16.348 -0.566 1.00 77.19 125 PHE A CA 1
ATOM 1002 C C . PHE A 1 125 ? -11.740 -15.430 -1.040 1.00 77.19 125 PHE A C 1
ATOM 1004 O O . PHE A 1 125 ? -11.284 -15.560 -2.172 1.00 77.19 125 PHE A O 1
ATOM 1011 N N . LEU A 1 126 ? -11.231 -14.564 -0.156 1.00 73.94 126 LEU A N 1
ATOM 1012 C CA . LEU A 1 126 ? -10.133 -13.643 -0.476 1.00 73.94 126 LEU A CA 1
ATOM 1013 C C . LEU A 1 126 ? -8.830 -14.371 -0.832 1.00 73.94 126 LEU A C 1
ATOM 1015 O O . LEU A 1 126 ? -8.120 -13.937 -1.735 1.00 73.94 126 LEU A O 1
ATOM 1019 N N . ILE A 1 127 ? -8.526 -15.478 -0.148 1.00 73.06 127 ILE A N 1
ATOM 1020 C CA . ILE A 1 127 ? -7.335 -16.294 -0.428 1.00 73.06 127 ILE A CA 1
ATOM 1021 C C . ILE A 1 127 ? -7.468 -16.995 -1.785 1.00 73.06 127 ILE A C 1
ATOM 1023 O O . ILE A 1 127 ? -6.520 -17.016 -2.557 1.00 73.06 127 ILE A O 1
ATOM 1027 N N . THR A 1 128 ? -8.654 -17.501 -2.123 1.00 71.81 128 THR A N 1
ATOM 1028 C CA . THR A 1 128 ? -8.872 -18.191 -3.407 1.00 71.81 128 THR A CA 1
ATOM 1029 C C . THR A 1 128 ? -8.718 -17.247 -4.607 1.00 71.81 128 THR A C 1
ATOM 1031 O O . THR A 1 128 ? -8.331 -17.669 -5.694 1.00 71.81 128 THR A O 1
ATOM 1034 N N . ASP A 1 129 ? -9.021 -15.959 -4.434 1.00 71.31 129 ASP A N 1
ATOM 1035 C CA . ASP A 1 129 ? -8.830 -14.953 -5.482 1.00 71.31 129 ASP A CA 1
ATOM 1036 C C . ASP A 1 129 ? -7.367 -14.513 -5.639 1.00 71.31 129 ASP A C 1
ATOM 1038 O O . ASP A 1 129 ? -6.997 -14.027 -6.708 1.00 71.31 129 ASP A O 1
ATOM 1042 N N . PHE A 1 130 ? -6.519 -14.717 -4.624 1.00 66.88 130 PHE A N 1
ATOM 1043 C CA . PHE A 1 130 ? -5.077 -14.482 -4.735 1.00 66.88 130 PHE A CA 1
ATOM 1044 C C . PHE A 1 130 ? -4.423 -15.427 -5.750 1.00 66.88 130 PHE A C 1
ATOM 1046 O O . PHE A 1 130 ? -3.612 -14.981 -6.554 1.00 66.88 130 PHE A O 1
ATOM 1053 N N . ASP A 1 131 ? -4.833 -16.696 -5.777 1.00 64.56 131 ASP A N 1
ATOM 1054 C CA . ASP A 1 131 ? -4.235 -17.721 -6.645 1.00 64.56 131 ASP A CA 1
ATOM 1055 C C . ASP A 1 131 ? -4.538 -17.524 -8.144 1.00 64.56 131 ASP A C 1
ATOM 1057 O O . ASP A 1 131 ? -3.986 -18.221 -8.993 1.00 64.56 131 ASP A O 1
ATOM 1061 N N . LYS A 1 132 ? -5.434 -16.592 -8.493 1.00 67.12 132 LYS A N 1
ATOM 1062 C CA . LYS A 1 132 ? -5.872 -16.347 -9.878 1.00 67.12 132 LYS A CA 1
ATOM 1063 C C . LYS A 1 132 ? -5.075 -15.260 -10.607 1.00 67.12 132 LYS A C 1
ATOM 1065 O O . LYS A 1 132 ? -5.414 -14.961 -11.752 1.00 67.12 132 LYS A O 1
ATOM 1070 N N . SER A 1 133 ? -4.093 -14.631 -9.957 1.00 57.38 133 SER A N 1
ATOM 1071 C CA . SER A 1 133 ? -3.334 -13.495 -10.508 1.00 57.38 133 SER A CA 1
ATOM 1072 C C . SER A 1 133 ? -1.931 -13.832 -10.957 1.00 57.38 133 SER A C 1
ATOM 1074 O O . SER A 1 133 ? -1.241 -14.492 -10.152 1.00 57.38 133 SER A O 1
#

Sequence (133 aa):
MKKLLLFLIVLGSTVFAFSSDFETLLGEFVQIRSMQDSQQMSEFITKVEKEDLNDYEILTLLADCHREYANWIEDKKTRESHYKTSRELAEKAIKLNPNYGMAYYVKGASIGQLAQMAGIIQSMFLITDFDKS

Foldseek 3Di:
DDDDDDDDPPPPPPPPPPQDDLVRLVVQLVVCLVVLPLVSLVVSLVVLVPHPLLALSSLLSNLVSLQSSLVNDDDLVSSLVSLVSSLVSLVSSCVSPVPPVSSLVSNVSSLVVNDVSVDDPVSVVSVVVNVVD